Protein AF-A0A7W0QXG5-F1 (afdb_monomer_lite)

Structure (mmCIF, N/CA/C/O backbone):
data_AF-A0A7W0QXG5-F1
#
_entry.id   AF-A0A7W0QXG5-F1
#
loop_
_atom_site.group_PDB
_atom_site.id
_atom_site.type_symbol
_atom_site.label_atom_id
_atom_site.label_alt_id
_atom_site.label_comp_id
_atom_site.label_asym_id
_atom_site.label_entity_id
_atom_site.label_seq_id
_atom_site.pdbx_PDB_ins_code
_atom_site.Cartn_x
_atom_site.Cartn_y
_atom_site.Cartn_z
_atom_site.occupancy
_atom_site.B_iso_or_equiv
_atom_site.auth_seq_id
_atom_site.auth_comp_id
_atom_site.auth_asym_id
_atom_site.auth_atom_id
_atom_site.pdbx_PDB_model_num
ATOM 1 N N . MET A 1 1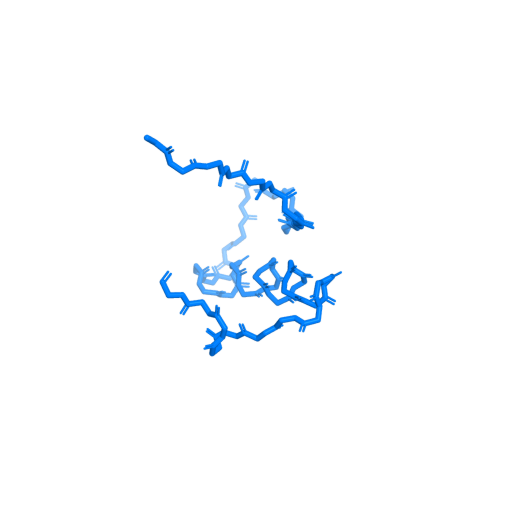 ? -19.134 13.107 13.926 1.00 80.44 1 MET A N 1
ATOM 2 C CA . MET A 1 1 ? -17.853 12.624 13.365 1.00 80.44 1 MET A CA 1
ATOM 3 C C . MET A 1 1 ? -17.556 11.272 13.988 1.00 80.44 1 MET A C 1
ATOM 5 O O . MET A 1 1 ? -17.881 11.113 15.156 1.00 80.44 1 MET A O 1
ATOM 9 N N . ARG A 1 2 ? -17.043 10.308 13.214 1.00 92.75 2 ARG A N 1
ATOM 10 C CA . ARG A 1 2 ? -16.522 9.039 13.751 1.00 92.75 2 ARG A CA 1
ATOM 11 C C . ARG A 1 2 ? -15.057 9.234 14.139 1.00 92.75 2 ARG A C 1
ATOM 13 O O . ARG A 1 2 ? -14.371 10.006 13.473 1.00 92.75 2 ARG A O 1
ATOM 20 N N . ASP A 1 3 ? -14.609 8.533 15.172 1.00 96.19 3 ASP A N 1
ATOM 21 C CA . ASP A 1 3 ? -13.195 8.482 15.540 1.00 96.19 3 ASP A CA 1
ATOM 22 C C . ASP A 1 3 ? -12.409 7.689 14.490 1.00 96.19 3 ASP A C 1
ATOM 24 O O . ASP A 1 3 ? -12.900 6.692 13.956 1.00 96.19 3 ASP A O 1
ATOM 28 N N . ILE A 1 4 ? -11.202 8.156 14.166 1.00 94.50 4 ILE A N 1
ATOM 29 C CA . ILE A 1 4 ? -10.343 7.590 13.120 1.00 94.50 4 ILE A CA 1
ATOM 30 C C . ILE A 1 4 ? -8.931 7.428 13.687 1.00 94.50 4 ILE A C 1
ATOM 32 O O . ILE A 1 4 ? -8.422 8.336 14.346 1.00 94.50 4 ILE A O 1
ATOM 36 N N . ALA A 1 5 ? -8.292 6.293 13.400 1.00 96.12 5 ALA A N 1
ATOM 37 C CA . ALA A 1 5 ? -6.912 6.004 13.779 1.00 96.12 5 ALA A CA 1
ATOM 38 C C . ALA A 1 5 ? -6.084 5.565 12.561 1.00 96.12 5 ALA A C 1
ATOM 40 O O . ALA A 1 5 ? -6.594 4.904 11.659 1.00 96.12 5 ALA A O 1
ATOM 41 N N . VAL A 1 6 ? -4.794 5.911 12.559 1.00 95.81 6 VAL A N 1
ATOM 42 C CA . VAL A 1 6 ? -3.806 5.371 11.614 1.00 95.81 6 VAL A CA 1
ATOM 43 C C . VAL A 1 6 ? -3.206 4.117 12.240 1.00 95.81 6 VAL A C 1
ATOM 45 O O . VAL A 1 6 ? -2.569 4.208 13.287 1.00 95.81 6 VAL A O 1
ATOM 48 N N . ILE A 1 7 ? -3.429 2.959 11.618 1.00 95.38 7 ILE A N 1
ATOM 49 C CA . ILE A 1 7 ? -3.028 1.655 12.175 1.00 95.38 7 ILE A CA 1
ATOM 50 C C . ILE A 1 7 ? -1.769 1.064 11.529 1.00 95.38 7 ILE A C 1
ATOM 52 O O . ILE A 1 7 ? -1.145 0.185 12.113 1.00 95.38 7 ILE A O 1
ATOM 56 N N . SER A 1 8 ? -1.363 1.557 10.358 1.00 97.69 8 SER A N 1
ATOM 57 C CA . SER A 1 8 ? -0.126 1.147 9.691 1.00 97.69 8 SER A CA 1
ATOM 58 C C . SER A 1 8 ? 0.419 2.243 8.782 1.00 97.69 8 SER A C 1
ATOM 60 O O . SER A 1 8 ? -0.290 3.180 8.402 1.00 97.69 8 SER A O 1
ATOM 62 N N . PHE A 1 9 ? 1.707 2.138 8.453 1.00 97.12 9 PHE A N 1
ATOM 63 C CA . PHE A 1 9 ? 2.381 3.038 7.524 1.00 97.12 9 PHE A CA 1
ATOM 64 C C . PHE A 1 9 ? 3.474 2.290 6.761 1.00 97.12 9 PHE A C 1
ATOM 66 O O . PHE A 1 9 ? 4.251 1.520 7.330 1.00 97.12 9 PHE A O 1
ATOM 73 N N . ALA A 1 10 ? 3.570 2.555 5.464 1.00 97.56 10 ALA A N 1
ATOM 74 C CA . ALA A 1 10 ? 4.656 2.074 4.629 1.00 97.56 10 ALA A CA 1
ATOM 75 C C . ALA A 1 10 ? 4.977 3.102 3.546 1.00 97.56 10 ALA A C 1
ATOM 77 O O . ALA A 1 10 ? 4.118 3.875 3.120 1.00 97.56 10 ALA A O 1
ATOM 78 N N . GLN A 1 11 ? 6.226 3.096 3.093 1.00 96.31 11 GLN A N 1
ATOM 79 C CA . GLN A 1 11 ? 6.711 4.016 2.078 1.00 96.31 11 GLN A CA 1
ATOM 80 C C . GLN A 1 11 ? 7.743 3.312 1.202 1.00 96.31 11 GLN A C 1
ATOM 82 O O . GLN A 1 11 ? 8.618 2.606 1.704 1.00 96.31 11 GLN A O 1
ATOM 87 N N . THR A 1 12 ? 7.680 3.543 -0.106 1.00 95.06 12 THR A N 1
ATOM 88 C CA . THR A 1 12 ? 8.749 3.133 -1.015 1.00 95.06 12 THR A CA 1
ATOM 89 C C . THR A 1 12 ? 9.971 4.055 -0.888 1.00 95.06 12 THR A C 1
ATOM 91 O O . THR A 1 12 ? 9.852 5.195 -0.420 1.00 95.06 12 THR A O 1
ATOM 94 N N . PRO A 1 13 ? 11.178 3.599 -1.284 1.00 93.38 13 PRO A N 1
ATOM 95 C CA . PRO A 1 13 ? 12.375 4.430 -1.236 1.00 93.38 13 PRO A CA 1
ATOM 96 C C . PRO A 1 13 ? 12.178 5.760 -1.966 1.00 93.38 13 PRO A C 1
ATOM 98 O O . PRO A 1 13 ? 11.790 5.791 -3.134 1.00 93.38 13 PRO A O 1
ATOM 101 N N . ALA A 1 14 ? 12.500 6.865 -1.296 1.00 94.69 14 ALA A N 1
ATOM 102 C CA . ALA A 1 14 ? 12.441 8.182 -1.909 1.00 94.69 14 ALA A CA 1
ATOM 103 C C . ALA A 1 14 ? 13.524 8.300 -2.992 1.00 94.69 14 ALA A C 1
ATOM 105 O O . ALA A 1 14 ? 14.721 8.343 -2.701 1.00 94.69 14 ALA A O 1
ATOM 106 N N . ARG A 1 15 ? 13.103 8.356 -4.257 1.00 92.44 15 ARG A N 1
ATOM 107 C CA . ARG A 1 15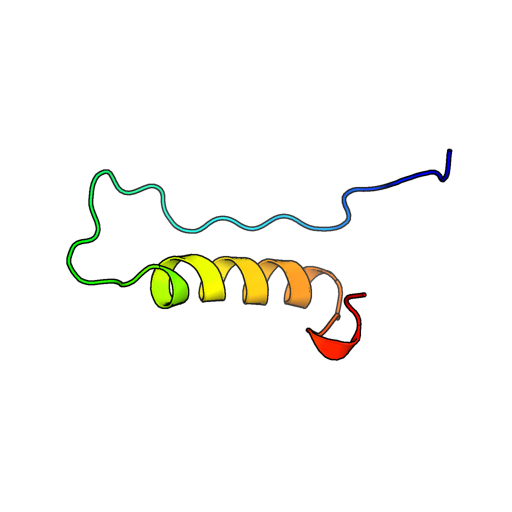 ? 13.983 8.561 -5.412 1.00 92.44 15 ARG A CA 1
ATOM 108 C C . ARG A 1 15 ? 13.588 9.837 -6.133 1.00 92.44 15 ARG A C 1
ATOM 110 O O . ARG A 1 15 ? 12.410 10.129 -6.296 1.00 92.44 15 ARG A O 1
ATOM 117 N N . ARG A 1 16 ? 14.582 10.579 -6.628 1.00 95.62 16 ARG A N 1
ATOM 118 C CA . ARG A 1 16 ? 14.334 11.787 -7.430 1.00 95.62 16 ARG A CA 1
ATOM 119 C C . ARG A 1 16 ? 13.645 11.465 -8.759 1.00 95.62 16 ARG A C 1
ATOM 121 O O . ARG A 1 16 ? 12.854 12.267 -9.240 1.00 95.62 16 ARG A O 1
ATOM 128 N N . ARG A 1 17 ? 13.998 10.330 -9.373 1.00 94.88 17 ARG A N 1
ATOM 129 C CA . ARG A 1 17 ? 13.403 9.788 -10.603 1.00 94.88 17 ARG A CA 1
ATOM 130 C C . ARG A 1 17 ? 13.481 8.262 -10.562 1.00 94.88 17 ARG A C 1
ATOM 132 O O . ARG A 1 17 ? 14.472 7.733 -10.062 1.00 94.88 17 ARG A O 1
ATOM 139 N N . ALA A 1 18 ? 12.470 7.602 -11.116 1.00 93.56 18 ALA A N 1
ATOM 140 C CA . ALA A 1 18 ? 12.426 6.158 -11.339 1.00 93.56 18 ALA A CA 1
ATOM 141 C C . ALA A 1 18 ? 11.828 5.893 -12.736 1.00 93.56 18 ALA A C 1
ATOM 143 O O . ALA A 1 18 ? 10.666 5.516 -12.842 1.00 93.56 18 ALA A O 1
ATOM 144 N N . PRO A 1 19 ? 12.557 6.211 -13.825 1.00 96.12 19 PRO A N 1
ATOM 145 C CA . PRO A 1 19 ? 12.050 6.041 -15.192 1.00 96.12 19 PRO A CA 1
ATOM 146 C C . PRO A 1 19 ? 11.758 4.579 -15.564 1.00 96.12 19 PRO A C 1
ATOM 148 O O . PRO A 1 19 ? 11.119 4.331 -16.581 1.00 96.12 19 PRO A O 1
AT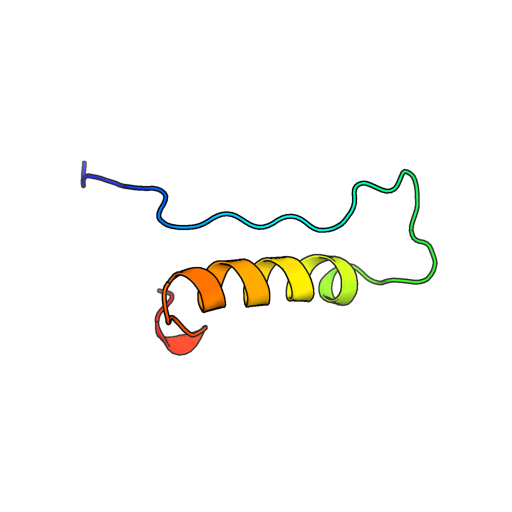OM 151 N N . GLU A 1 20 ? 12.258 3.631 -14.776 1.00 96.88 20 GLU A N 1
ATOM 152 C CA . GLU A 1 20 ? 12.083 2.195 -14.952 1.00 96.88 20 GLU A CA 1
ATOM 153 C C . GLU A 1 20 ? 10.777 1.640 -14.367 1.00 96.88 20 GLU A C 1
ATOM 155 O O . GLU A 1 20 ? 10.483 0.474 -14.607 1.00 96.88 20 GLU A O 1
ATOM 160 N N . LEU A 1 21 ? 10.014 2.441 -13.612 1.00 95.62 21 LEU A N 1
ATOM 161 C CA . LEU A 1 21 ? 8.776 2.015 -12.953 1.00 95.62 21 LEU A CA 1
ATOM 162 C C . LEU A 1 21 ? 7.586 2.864 -13.401 1.00 95.62 21 LEU A C 1
ATOM 164 O O . LEU A 1 21 ? 7.697 4.082 -13.559 1.00 95.62 21 LEU A O 1
ATOM 168 N N . ASN A 1 22 ? 6.428 2.227 -13.537 1.00 95.75 22 ASN A N 1
ATOM 169 C CA . ASN A 1 22 ? 5.148 2.921 -13.647 1.00 95.75 22 ASN A CA 1
ATOM 170 C C . ASN A 1 22 ? 4.529 3.215 -12.263 1.00 95.75 22 ASN A C 1
ATOM 172 O O . ASN A 1 22 ? 5.014 2.762 -11.227 1.00 95.75 22 ASN A O 1
ATOM 176 N N . GLU A 1 23 ? 3.427 3.968 -12.242 1.00 92.44 23 GLU A N 1
ATOM 177 C CA . GLU A 1 23 ? 2.759 4.393 -11.002 1.00 92.44 23 GLU A CA 1
ATOM 178 C C . GLU A 1 23 ? 2.288 3.221 -10.128 1.00 92.44 23 GLU A C 1
ATOM 180 O O . GLU A 1 23 ? 2.448 3.253 -8.908 1.00 92.44 23 GLU A O 1
ATOM 185 N N . VAL A 1 24 ? 1.747 2.165 -10.739 1.00 95.31 24 VAL A N 1
ATOM 186 C CA . VAL A 1 24 ? 1.270 0.979 -10.015 1.00 95.31 24 VAL A CA 1
ATOM 187 C C . VAL A 1 24 ? 2.452 0.243 -9.391 1.00 95.31 24 VAL A C 1
ATOM 189 O O . VAL A 1 24 ? 2.424 -0.076 -8.205 1.00 95.31 24 VAL A O 1
ATOM 192 N N . GLU A 1 25 ? 3.526 0.039 -10.150 1.00 95.44 25 GLU A N 1
ATOM 193 C CA . GLU A 1 25 ? 4.761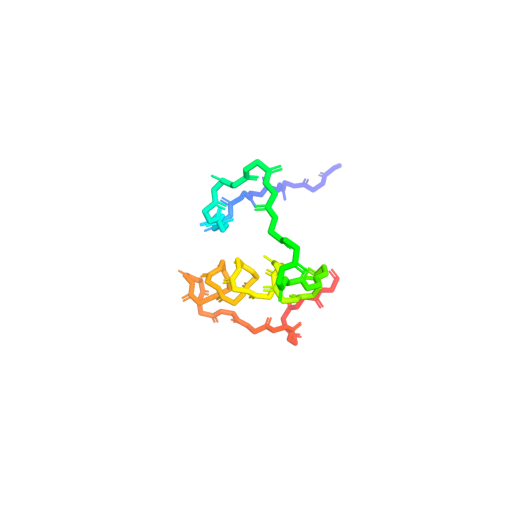 -0.585 -9.659 1.00 95.44 25 GLU A CA 1
ATOM 194 C C . GLU A 1 25 ? 5.409 0.224 -8.525 1.00 95.44 25 GLU A C 1
ATOM 196 O O . GLU A 1 25 ? 6.002 -0.354 -7.614 1.00 95.44 25 GLU A O 1
ATOM 201 N N . MET A 1 26 ? 5.259 1.552 -8.537 1.00 93.69 26 MET A N 1
ATOM 202 C CA . MET A 1 26 ? 5.716 2.425 -7.453 1.00 93.69 26 MET A CA 1
ATOM 203 C C . MET A 1 26 ? 4.841 2.344 -6.193 1.00 93.69 26 MET A C 1
ATOM 205 O O . MET A 1 26 ? 5.367 2.509 -5.091 1.00 93.69 26 MET A O 1
ATOM 209 N N . LEU A 1 27 ? 3.530 2.124 -6.325 1.00 93.31 27 LEU A N 1
ATOM 210 C CA . LEU A 1 27 ? 2.578 2.152 -5.205 1.00 93.31 27 LEU A CA 1
ATOM 211 C C . LEU A 1 27 ? 2.375 0.786 -4.544 1.00 93.31 27 LEU A C 1
ATOM 213 O O . LEU A 1 27 ? 2.330 0.698 -3.314 1.00 93.31 27 LEU A O 1
ATOM 217 N N . MET A 1 28 ? 2.275 -0.280 -5.339 1.00 95.00 28 MET A N 1
ATOM 218 C CA . MET A 1 28 ? 1.913 -1.620 -4.863 1.00 95.00 28 MET A CA 1
ATOM 219 C C . MET A 1 28 ? 2.799 -2.151 -3.724 1.00 95.00 28 MET A C 1
ATOM 221 O O . MET A 1 28 ? 2.243 -2.726 -2.786 1.00 95.00 28 MET A O 1
ATOM 225 N N . PRO A 1 29 ? 4.133 -1.935 -3.713 1.00 95.56 29 PRO A N 1
ATOM 226 C CA . PRO A 1 29 ? 4.967 -2.376 -2.597 1.00 95.56 29 PRO A CA 1
ATOM 227 C C . PRO A 1 29 ? 4.595 -1.712 -1.266 1.00 95.56 29 PRO A C 1
ATOM 229 O O . PRO A 1 29 ? 4.558 -2.385 -0.237 1.00 95.56 29 PRO A O 1
ATOM 232 N N . ALA A 1 30 ? 4.279 -0.411 -1.274 1.00 96.38 30 ALA A N 1
ATOM 233 C CA . ALA A 1 30 ? 3.870 0.298 -0.063 1.00 96.38 30 ALA A CA 1
ATOM 234 C C . ALA A 1 30 ? 2.487 -0.165 0.414 1.00 96.38 30 ALA A C 1
ATOM 236 O O . ALA A 1 30 ? 2.310 -0.412 1.604 1.00 96.38 30 ALA A O 1
ATOM 237 N N . VAL A 1 31 ? 1.531 -0.353 -0.504 1.00 95.38 31 VAL A N 1
ATOM 238 C CA . VAL A 1 31 ? 0.189 -0.863 -0.168 1.00 95.38 31 VAL A CA 1
ATOM 239 C C . VAL A 1 31 ? 0.278 -2.255 0.461 1.00 95.38 31 VAL A C 1
ATOM 241 O O . VAL A 1 31 ? -0.238 -2.468 1.557 1.00 95.38 31 VAL A O 1
ATOM 244 N N . GLY A 1 32 ? 0.990 -3.183 -0.187 1.00 95.62 32 GLY A N 1
ATOM 245 C CA . GLY A 1 32 ? 1.163 -4.543 0.324 1.00 95.62 32 GLY A CA 1
ATOM 246 C C . GLY A 1 32 ? 1.834 -4.568 1.698 1.00 95.62 32 GLY A C 1
ATOM 247 O O . GLY A 1 32 ? 1.373 -5.262 2.603 1.00 95.62 32 GLY A O 1
ATOM 248 N N . GLN A 1 33 ? 2.875 -3.753 1.893 1.00 96.62 33 GLN A N 1
ATOM 249 C CA . GLN A 1 33 ? 3.551 -3.661 3.184 1.00 96.62 33 GLN A CA 1
ATOM 250 C C . GLN A 1 33 ? 2.637 -3.080 4.274 1.00 96.62 33 GLN A C 1
ATOM 252 O O . GLN A 1 33 ? 2.608 -3.624 5.377 1.00 96.62 33 GLN A O 1
ATOM 257 N N . ALA A 1 34 ? 1.883 -2.015 3.992 1.00 97.31 34 ALA A N 1
ATOM 258 C CA . ALA A 1 34 ? 0.987 -1.400 4.971 1.00 97.31 34 ALA A CA 1
ATOM 259 C C . ALA A 1 34 ? -0.122 -2.359 5.431 1.00 97.31 34 ALA A C 1
ATOM 261 O O . ALA A 1 34 ? -0.422 -2.403 6.622 1.00 97.31 34 ALA A O 1
ATOM 262 N N . LEU A 1 35 ? -0.693 -3.147 4.517 1.00 96.75 35 LEU A N 1
ATOM 263 C CA . LEU A 1 35 ? -1.729 -4.132 4.843 1.00 96.75 35 LEU A CA 1
ATOM 264 C C . LEU A 1 35 ? -1.162 -5.329 5.616 1.00 96.75 35 LEU A C 1
ATOM 266 O O . LEU A 1 35 ? -1.732 -5.743 6.624 1.00 96.75 35 LEU A O 1
ATOM 270 N N . SER A 1 36 ? 0.019 -5.817 5.222 1.00 96.00 36 SER A N 1
ATOM 271 C CA . SER A 1 36 ? 0.686 -6.933 5.909 1.00 96.00 36 SER A CA 1
ATOM 272 C C . SER A 1 36 ? 1.054 -6.638 7.370 1.00 96.00 36 SER A C 1
ATOM 274 O O . SER A 1 36 ? 1.138 -7.560 8.175 1.00 96.00 36 SER A O 1
ATOM 276 N N . GLN A 1 37 ? 1.250 -5.365 7.739 1.00 97.38 37 GLN A N 1
ATOM 277 C CA . GLN A 1 37 ? 1.547 -4.960 9.122 1.00 97.38 37 GLN A CA 1
ATOM 278 C C . GLN A 1 37 ? 0.360 -5.140 10.075 1.00 97.38 37 GLN A C 1
ATOM 280 O O . GLN A 1 37 ? 0.559 -5.162 11.288 1.00 97.38 37 GLN A O 1
ATOM 285 N N . VAL A 1 38 ? -0.857 -5.230 9.536 1.00 96.88 38 VAL A N 1
ATOM 286 C CA . VAL A 1 38 ? -2.111 -5.279 10.301 1.00 96.88 38 VAL A CA 1
ATOM 287 C C . VAL A 1 38 ? -2.959 -6.504 9.960 1.00 96.88 38 VAL A C 1
ATOM 289 O O . VAL A 1 38 ? -4.128 -6.538 10.321 1.00 96.88 38 VAL A O 1
ATOM 292 N N . ASP A 1 39 ? -2.367 -7.507 9.301 1.00 95.75 39 ASP A N 1
ATOM 293 C CA . ASP A 1 39 ? -3.034 -8.753 8.889 1.00 95.75 39 ASP A CA 1
ATOM 294 C C . ASP A 1 39 ? -4.329 -8.511 8.090 1.00 95.75 39 ASP A C 1
ATOM 296 O O . ASP A 1 39 ? -5.351 -9.159 8.295 1.00 95.75 39 ASP A O 1
ATOM 300 N N . MET A 1 40 ? -4.289 -7.522 7.194 1.00 95.06 40 MET A N 1
ATOM 301 C CA . MET A 1 40 ? -5.413 -7.166 6.330 1.00 95.06 40 MET A CA 1
ATOM 302 C C . MET A 1 40 ? -5.107 -7.470 4.867 1.00 95.06 40 MET A C 1
ATOM 304 O O . MET A 1 40 ? -3.952 -7.549 4.435 1.00 95.06 40 MET A O 1
ATOM 308 N N . THR A 1 41 ? -6.171 -7.573 4.085 1.00 92.94 41 THR A N 1
ATOM 309 C CA . THR A 1 41 ? -6.148 -7.702 2.632 1.00 92.94 41 THR A CA 1
ATOM 310 C C . THR A 1 41 ? -6.883 -6.534 1.976 1.00 92.94 41 THR A C 1
ATOM 312 O O . THR A 1 41 ? -7.464 -5.679 2.642 1.00 92.94 41 THR A O 1
ATOM 315 N N . ILE A 1 42 ? -6.846 -6.476 0.642 1.00 90.31 42 ILE A N 1
ATOM 316 C CA . ILE A 1 42 ? -7.629 -5.496 -0.125 1.00 90.31 42 ILE A CA 1
ATOM 317 C C . ILE A 1 42 ? -9.137 -5.686 0.088 1.00 90.31 42 ILE A C 1
ATOM 319 O O . ILE A 1 42 ? -9.867 -4.700 0.063 1.00 90.31 42 ILE A O 1
ATOM 323 N N . ASP A 1 43 ? -9.591 -6.918 0.334 1.00 94.50 43 ASP A N 1
ATOM 324 C CA . ASP A 1 43 ? -11.013 -7.239 0.509 1.00 94.50 43 ASP A CA 1
ATOM 325 C C . ASP A 1 43 ? -11.591 -6.665 1.816 1.00 94.50 43 ASP A C 1
ATOM 327 O O . ASP A 1 43 ? -12.808 -6.560 1.967 1.00 94.50 43 ASP A O 1
ATOM 331 N N . ASP A 1 44 ? -10.724 -6.239 2.739 1.00 92.50 44 ASP A N 1
ATOM 332 C CA . ASP A 1 44 ? -11.092 -5.610 4.010 1.00 92.50 44 ASP A CA 1
ATOM 333 C C . ASP A 1 44 ? -11.247 -4.075 3.903 1.00 92.50 44 ASP A C 1
ATOM 335 O O . ASP A 1 44 ? -11.568 -3.409 4.891 1.00 92.50 44 ASP A O 1
ATOM 339 N N . ILE A 1 45 ? -10.999 -3.492 2.722 1.00 87.81 45 ILE A N 1
ATOM 340 C CA . ILE A 1 45 ? -11.047 -2.043 2.465 1.00 87.81 45 ILE A CA 1
ATOM 341 C C . ILE A 1 45 ? -12.396 -1.663 1.831 1.00 87.81 45 ILE A C 1
ATOM 343 O O . ILE A 1 45 ? -12.795 -2.249 0.826 1.00 87.81 45 ILE A 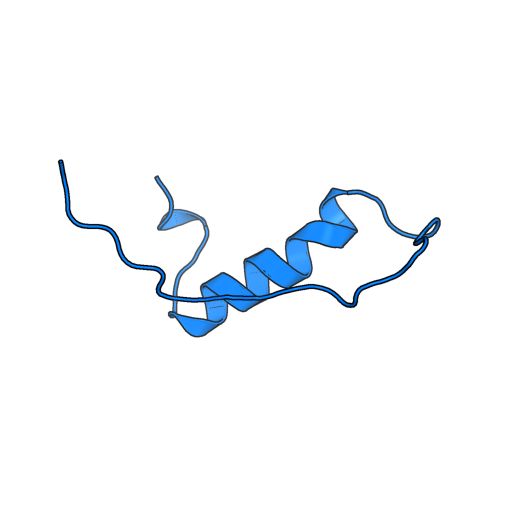O 1
ATOM 347 N N . GLY A 1 46 ? -13.074 -0.637 2.369 1.00 81.94 46 G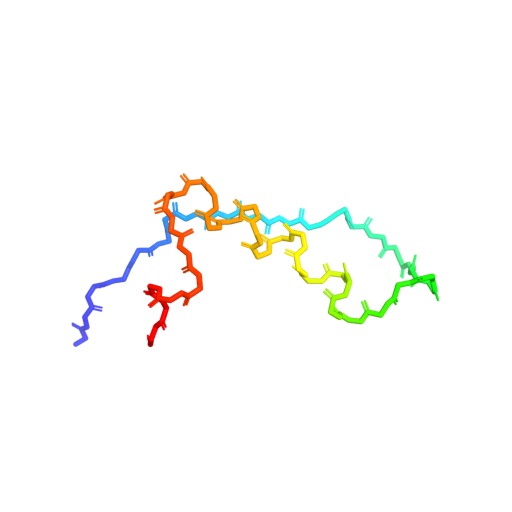LY A N 1
ATOM 348 C CA . GLY A 1 46 ? -14.379 -0.149 1.890 1.00 81.94 46 GLY A CA 1
ATOM 349 C C . GLY A 1 46 ? -14.639 1.327 2.157 1.00 81.94 46 GLY A C 1
ATOM 350 O O . GLY A 1 46 ? -14.172 1.835 3.202 1.00 81.94 46 GLY A O 1
#

Foldseek 3Di:
DDDDDQDFFFADDDDPDDPPDDPCRRVVVGVVVRQVSVVHDPVPPD

Radius of gyration: 13.32 Å; chains: 1; bounding box: 32×21×31 Å

pLDDT: mean 94.43, std 3.41, range [80.44, 97.69]

Secondary structure (DSSP, 8-state):
---------------S--TT--HHHHHHHHHHHHHHTTT--GGG--

Sequence (46 aa):
MRDIAVISFAQTPARRRAPELNEVEMLMPAVGQALSQVDMTIDDIG